Protein AF-A0A3P1BEN3-F1 (afdb_monomer_lite)

Foldseek 3Di:
DPPDDWAALVLLCQLLVHDSVVSVVCCVVVQWDWDDDDPGITTTLVSSLVSVVVVVDDSVSSVVSNVVSVPDD

Structure (mmCIF, N/CA/C/O backbone):
data_AF-A0A3P1BEN3-F1
#
_ent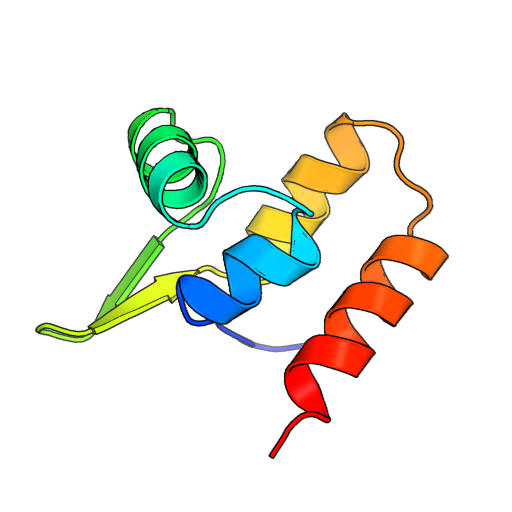ry.id   AF-A0A3P1BEN3-F1
#
loop_
_atom_site.group_PDB
_atom_site.id
_atom_site.type_symbol
_atom_site.label_atom_id
_atom_site.label_alt_id
_atom_site.label_comp_id
_atom_site.label_asym_id
_atom_site.label_entity_id
_atom_site.label_seq_id
_atom_site.pdbx_PDB_ins_code
_atom_site.Cartn_x
_atom_site.Cartn_y
_atom_site.Cartn_z
_atom_site.occupancy
_atom_site.B_iso_or_equiv
_atom_site.auth_seq_id
_atom_site.auth_comp_id
_atom_site.auth_asym_id
_atom_site.auth_atom_id
_atom_site.pdbx_PDB_model_num
ATOM 1 N N . MET A 1 1 ? -4.926 11.712 -17.976 1.00 39.41 1 MET A N 1
ATOM 2 C CA . MET A 1 1 ? -6.025 12.082 -17.054 1.00 39.41 1 MET A CA 1
ATOM 3 C C . MET A 1 1 ? -6.555 10.806 -16.398 1.00 39.41 1 MET A C 1
ATOM 5 O O . MET A 1 1 ? -7.429 10.164 -16.957 1.00 39.41 1 MET A O 1
ATOM 9 N N . TYR A 1 2 ? -5.994 10.389 -15.257 1.00 42.84 2 TYR A N 1
ATOM 10 C CA . TYR A 1 2 ? -6.495 9.248 -14.470 1.00 42.84 2 TYR A CA 1
ATOM 11 C C . TYR A 1 2 ? -7.157 9.791 -13.199 1.00 42.84 2 TYR A C 1
ATOM 13 O O . TYR A 1 2 ? -6.619 9.705 -12.104 1.00 42.84 2 TYR A O 1
ATOM 21 N N . LEU A 1 3 ? -8.294 10.465 -13.373 1.00 42.59 3 LEU A N 1
ATOM 22 C CA . LEU A 1 3 ? -9.041 11.089 -12.284 1.00 42.59 3 LEU A CA 1
ATOM 23 C C . LEU A 1 3 ? -9.641 10.008 -11.362 1.00 42.59 3 LEU A C 1
ATOM 25 O O . LEU A 1 3 ? -10.519 9.255 -11.767 1.00 42.59 3 LEU A O 1
ATOM 29 N N . LEU A 1 4 ? -9.165 9.970 -10.111 1.00 55.00 4 LEU A N 1
ATOM 30 C CA . LEU A 1 4 ? -9.862 9.450 -8.921 1.00 55.00 4 LEU A CA 1
ATOM 31 C C . LEU A 1 4 ? -10.195 7.945 -8.890 1.00 55.00 4 LEU A C 1
ATOM 33 O O . LEU A 1 4 ? -11.293 7.552 -8.499 1.00 55.00 4 LEU A O 1
ATOM 37 N N . ARG A 1 5 ? -9.232 7.064 -9.185 1.00 73.88 5 ARG A N 1
ATOM 38 C CA . ARG A 1 5 ? -9.376 5.656 -8.776 1.00 73.88 5 ARG A CA 1
ATOM 39 C C . ARG A 1 5 ? -9.017 5.503 -7.295 1.00 73.88 5 ARG A C 1
ATOM 41 O O . ARG A 1 5 ? -7.899 5.810 -6.879 1.00 73.88 5 ARG A O 1
ATOM 48 N N . CYS A 1 6 ? -9.976 5.031 -6.502 1.00 84.19 6 CYS A N 1
ATOM 49 C CA . CYS A 1 6 ? -9.772 4.667 -5.102 1.00 84.19 6 CYS A CA 1
ATOM 50 C C . CYS A 1 6 ? -9.798 3.141 -4.952 1.00 84.19 6 CYS A C 1
ATOM 52 O O . CYS A 1 6 ? -10.590 2.465 -5.604 1.00 84.19 6 CYS A O 1
ATOM 54 N N . LEU A 1 7 ? -8.939 2.603 -4.090 1.00 85.75 7 LEU A N 1
ATOM 55 C CA . LEU A 1 7 ? -8.850 1.179 -3.779 1.00 85.75 7 LEU A CA 1
ATOM 56 C C . LEU A 1 7 ? -9.438 0.895 -2.403 1.00 85.75 7 LEU A C 1
ATOM 58 O O . LEU A 1 7 ? -9.177 1.618 -1.445 1.00 85.75 7 LEU A O 1
ATOM 62 N N . THR A 1 8 ? -10.171 -0.204 -2.275 1.00 87.88 8 THR A N 1
ATOM 63 C CA . THR A 1 8 ? -10.574 -0.714 -0.957 1.00 87.88 8 THR A CA 1
ATOM 64 C C . THR A 1 8 ? -9.350 -1.181 -0.150 1.00 87.88 8 THR A C 1
ATOM 66 O O . THR A 1 8 ? -8.291 -1.443 -0.728 1.00 87.88 8 THR A O 1
ATOM 69 N N . PRO A 1 9 ? -9.456 -1.375 1.178 1.00 86.81 9 PRO A N 1
ATOM 70 C CA . PRO A 1 9 ? -8.327 -1.829 1.994 1.00 86.81 9 PRO A CA 1
ATOM 71 C C . PRO A 1 9 ? -7.729 -3.161 1.539 1.00 86.81 9 PRO A C 1
ATOM 73 O O . PRO A 1 9 ? -6.513 -3.330 1.544 1.00 86.81 9 PRO A O 1
ATOM 76 N N . ARG A 1 10 ? -8.573 -4.097 1.084 1.00 86.94 10 ARG A N 1
ATOM 77 C CA . ARG A 1 10 ? -8.121 -5.388 0.541 1.00 86.94 10 ARG A CA 1
ATOM 78 C C . ARG A 1 10 ? -7.350 -5.221 -0.765 1.00 86.94 10 ARG A C 1
ATOM 80 O O . ARG 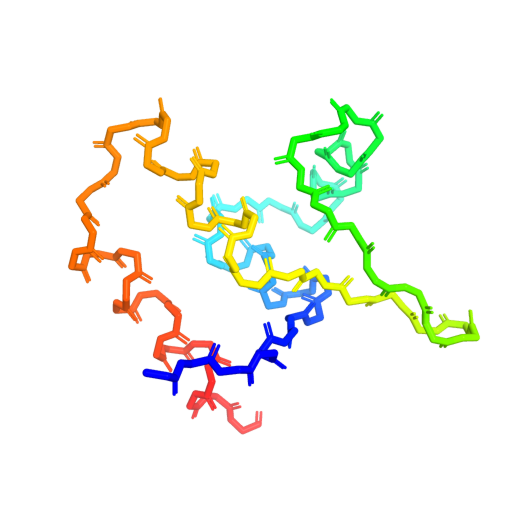A 1 10 ? -6.346 -5.892 -0.975 1.00 86.94 10 ARG A O 1
ATOM 87 N N . GLN A 1 11 ? -7.817 -4.331 -1.632 1.00 88.38 11 GLN A N 1
ATOM 88 C CA . GLN A 1 11 ? -7.156 -4.027 -2.894 1.00 88.38 11 GLN A CA 1
ATOM 89 C C . GLN A 1 11 ? -5.815 -3.323 -2.657 1.00 88.38 11 GLN A C 1
ATOM 91 O O . GLN A 1 11 ? -4.799 -3.746 -3.200 1.00 88.38 11 GLN A O 1
ATOM 96 N N . ALA A 1 12 ? -5.782 -2.324 -1.771 1.00 88.38 12 ALA A N 1
ATOM 97 C CA . ALA A 1 12 ? -4.552 -1.644 -1.374 1.00 88.38 12 ALA A CA 1
ATOM 98 C C . ALA A 1 12 ? -3.520 -2.618 -0.780 1.00 88.38 12 ALA A C 1
ATOM 100 O O . ALA A 1 12 ? -2.346 -2.543 -1.132 1.00 88.38 12 ALA A O 1
ATOM 101 N N . ALA A 1 13 ? -3.956 -3.576 0.049 1.00 89.88 13 ALA A N 1
ATOM 102 C CA . ALA A 1 13 ? -3.095 -4.626 0.600 1.00 89.88 13 ALA A CA 1
ATOM 103 C C . ALA A 1 13 ? -2.408 -5.457 -0.496 1.00 89.88 13 ALA A C 1
ATOM 105 O O . ALA A 1 13 ? -1.201 -5.682 -0.431 1.00 89.88 13 ALA A O 1
ATOM 106 N N . LYS A 1 14 ? -3.159 -5.858 -1.532 1.00 88.94 14 LYS A N 1
ATOM 107 C CA . LYS A 1 14 ? -2.623 -6.611 -2.677 1.00 88.94 14 LYS A CA 1
ATOM 108 C C . LYS A 1 14 ? -1.605 -5.798 -3.474 1.00 88.94 14 LYS A C 1
ATOM 110 O O . LYS A 1 14 ? -0.525 -6.302 -3.756 1.00 88.94 14 LYS A O 1
ATOM 115 N N . VAL A 1 15 ? -1.912 -4.537 -3.788 1.00 88.75 15 VAL A N 1
ATOM 116 C CA . VAL A 1 15 ? -0.996 -3.664 -4.549 1.00 88.75 15 VAL A CA 1
ATOM 117 C C . VAL A 1 15 ? 0.303 -3.421 -3.779 1.00 88.75 15 VAL A C 1
ATOM 119 O O . VAL A 1 15 ? 1.401 -3.521 -4.330 1.00 88.75 15 VAL A O 1
ATOM 122 N N . LEU A 1 16 ? 0.185 -3.153 -2.479 1.00 87.06 16 LEU A N 1
ATOM 123 C CA . LEU A 1 16 ? 1.326 -2.955 -1.591 1.00 87.06 16 LEU A CA 1
ATOM 124 C C . LEU A 1 16 ? 2.074 -4.260 -1.278 1.00 87.06 16 LEU A C 1
ATOM 126 O O . LEU A 1 16 ? 3.179 -4.188 -0.747 1.00 87.06 16 LEU A O 1
ATOM 130 N N . ASN A 1 17 ? 1.510 -5.421 -1.632 1.00 88.06 17 ASN A N 1
ATOM 131 C CA . ASN A 1 17 ? 2.013 -6.748 -1.285 1.00 88.06 17 ASN A CA 1
ATOM 132 C C . ASN A 1 17 ? 2.288 -6.874 0.230 1.00 88.06 17 ASN A C 1
ATOM 134 O O . ASN A 1 17 ? 3.381 -7.215 0.672 1.00 88.06 17 ASN A O 1
ATOM 138 N N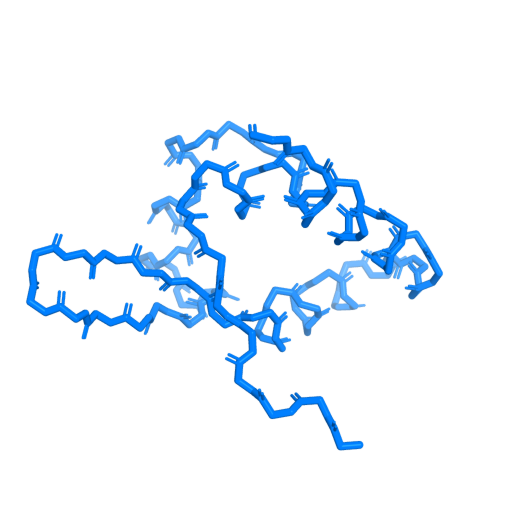 . ILE A 1 18 ? 1.287 -6.504 1.036 1.00 87.94 18 ILE A N 1
ATOM 139 C CA . ILE A 1 18 ? 1.329 -6.550 2.505 1.00 87.94 18 ILE A CA 1
ATOM 140 C C . ILE A 1 18 ? 0.037 -7.137 3.075 1.00 87.94 18 ILE A C 1
ATOM 142 O O . ILE A 1 18 ? -0.997 -7.196 2.410 1.00 87.94 18 ILE A O 1
ATOM 146 N N . HIS A 1 19 ? 0.072 -7.517 4.352 1.00 85.81 19 HIS A N 1
ATOM 147 C CA . HIS A 1 19 ? -1.123 -7.957 5.063 1.00 85.81 19 HIS A CA 1
ATOM 148 C C . HIS A 1 19 ? -2.136 -6.797 5.214 1.00 85.81 19 HIS A C 1
ATOM 150 O O . HIS A 1 19 ? -1.729 -5.666 5.492 1.00 85.81 19 HIS A O 1
ATOM 156 N N . PRO A 1 20 ? -3.459 -7.032 5.102 1.00 84.00 20 PRO A N 1
ATOM 157 C CA . PRO A 1 20 ? -4.472 -5.978 5.228 1.00 84.00 20 PRO A CA 1
ATOM 158 C C . PRO A 1 20 ? -4.412 -5.208 6.556 1.00 84.00 20 PRO A C 1
ATOM 160 O O . PRO A 1 20 ? -4.614 -3.997 6.565 1.00 84.00 20 PRO A O 1
ATOM 163 N N . CYS A 1 21 ? -4.054 -5.857 7.670 1.00 86.06 21 CYS A N 1
ATOM 164 C CA . CYS A 1 21 ? -3.835 -5.151 8.944 1.00 86.06 21 CYS A CA 1
ATOM 165 C C . CYS A 1 21 ? -2.682 -4.138 8.868 1.00 86.06 21 CYS A C 1
ATOM 167 O O . CYS A 1 21 ? -2.725 -3.095 9.516 1.00 86.06 21 CYS A O 1
ATOM 169 N N . THR A 1 22 ? -1.662 -4.413 8.053 1.00 87.88 22 THR A N 1
ATOM 170 C CA . THR A 1 22 ? -0.512 -3.526 7.855 1.00 87.88 22 THR A CA 1
ATOM 171 C C . THR A 1 22 ? -0.894 -2.276 7.058 1.00 87.88 22 THR A C 1
ATOM 173 O O . THR A 1 22 ? -0.309 -1.219 7.279 1.00 87.88 22 THR A O 1
ATOM 176 N N . VAL A 1 23 ? -1.922 -2.343 6.202 1.00 87.69 23 VAL A N 1
ATOM 177 C CA . VAL A 1 23 ? -2.457 -1.167 5.488 1.00 87.69 23 VAL A CA 1
ATOM 178 C C . VAL A 1 23 ? -2.961 -0.110 6.476 1.00 87.69 23 VAL A C 1
ATOM 180 O O . VAL A 1 23 ? -2.660 1.070 6.316 1.00 87.69 23 VAL A O 1
ATOM 183 N N . LEU A 1 24 ? -3.639 -0.528 7.551 1.00 85.75 24 LEU A N 1
ATOM 184 C CA . LEU A 1 24 ? -4.122 0.383 8.599 1.00 85.75 24 LEU A CA 1
ATOM 185 C C . LEU A 1 24 ? -2.972 1.072 9.344 1.00 85.75 24 LEU A C 1
ATOM 187 O O . LEU A 1 24 ? -3.079 2.235 9.729 1.00 85.75 24 LEU A O 1
ATOM 191 N N . VAL A 1 25 ? -1.851 0.372 9.533 1.00 88.94 25 VAL A N 1
ATOM 192 C CA . VAL A 1 25 ? -0.639 0.965 10.118 1.00 88.94 25 VAL A CA 1
ATOM 193 C C . VAL A 1 25 ? -0.071 2.035 9.185 1.00 88.94 25 VAL A C 1
ATOM 195 O O . VAL A 1 25 ? 0.374 3.082 9.646 1.00 88.94 25 VAL A O 1
ATOM 198 N N . TYR A 1 26 ? -0.113 1.805 7.872 1.00 88.06 26 TYR A N 1
ATOM 199 C CA . TYR A 1 26 ? 0.397 2.746 6.875 1.00 88.06 26 TYR A CA 1
ATOM 200 C C . TYR A 1 26 ? -0.500 3.980 6.755 1.00 88.06 26 TYR A C 1
ATOM 202 O O . TYR A 1 26 ? 0.019 5.087 6.621 1.00 88.06 26 TYR A O 1
ATOM 210 N N . GLU A 1 27 ? -1.818 3.803 6.874 1.00 88.00 27 GLU A N 1
ATOM 211 C CA . GLU A 1 27 ? -2.776 4.903 7.013 1.00 88.00 27 GLU A CA 1
ATOM 212 C C . GLU A 1 27 ? -2.445 5.759 8.241 1.00 88.00 27 GLU A C 1
ATOM 214 O O . GLU A 1 27 ? -2.254 6.966 8.117 1.00 88.00 27 GLU A O 1
ATOM 219 N N . ARG A 1 28 ? -2.311 5.138 9.422 1.00 86.56 28 ARG A N 1
ATOM 220 C CA . ARG A 1 28 ? -1.986 5.852 10.671 1.00 86.56 28 ARG A CA 1
ATOM 221 C C . ARG A 1 28 ? -0.637 6.563 10.616 1.00 86.56 28 ARG A C 1
ATOM 223 O O . ARG A 1 28 ? -0.481 7.618 11.215 1.00 86.56 28 ARG A O 1
ATOM 230 N N . ALA A 1 29 ? 0.323 5.994 9.892 1.00 87.38 29 ALA A N 1
ATOM 231 C CA . ALA A 1 29 ? 1.639 6.584 9.679 1.00 87.38 29 ALA A CA 1
ATOM 232 C C . ALA A 1 29 ? 1.656 7.693 8.607 1.00 87.38 29 ALA A C 1
ATOM 234 O O . ALA A 1 29 ? 2.729 8.213 8.311 1.00 87.38 29 ALA A O 1
ATOM 235 N N . GLY A 1 30 ? 0.521 8.017 7.974 1.00 86.12 30 GLY A N 1
ATOM 236 C CA . GLY A 1 30 ? 0.440 9.035 6.920 1.00 86.12 30 GLY A CA 1
ATOM 237 C C . GLY A 1 30 ? 1.159 8.655 5.621 1.00 86.12 30 GLY A C 1
ATOM 238 O O . GLY A 1 30 ? 1.467 9.521 4.807 1.00 86.12 30 GLY A O 1
ATOM 239 N N . LYS A 1 31 ? 1.453 7.364 5.416 1.00 85.69 31 LYS A N 1
ATOM 240 C CA . LYS A 1 31 ? 2.156 6.862 4.221 1.00 85.69 31 LYS A CA 1
ATOM 241 C C . LYS A 1 31 ? 1.246 6.772 3.000 1.00 85.69 31 LYS A C 1
ATOM 243 O O . LYS A 1 31 ? 1.733 6.863 1.879 1.00 85.69 31 LYS A O 1
ATOM 248 N N . ILE A 1 32 ? -0.046 6.558 3.236 1.00 87.69 32 ILE A N 1
ATOM 249 C CA . ILE A 1 32 ? -1.092 6.482 2.218 1.00 87.69 32 ILE A CA 1
ATOM 250 C C . ILE A 1 32 ? -2.259 7.380 2.624 1.00 87.69 32 ILE A C 1
ATOM 252 O O . ILE A 1 32 ? -2.588 7.466 3.806 1.00 87.69 32 ILE A O 1
ATOM 256 N N . ILE A 1 33 ? -2.892 8.033 1.652 1.00 87.19 33 ILE A N 1
ATOM 257 C CA . ILE A 1 33 ? -4.013 8.948 1.887 1.00 87.19 33 ILE A CA 1
ATOM 258 C C . ILE A 1 33 ? -5.336 8.164 1.845 1.00 87.19 33 ILE A C 1
ATOM 260 O O . ILE A 1 33 ? -5.731 7.698 0.764 1.00 87.19 33 ILE A O 1
ATOM 264 N N . PRO A 1 34 ? -6.046 8.027 2.984 1.00 89.31 34 PRO A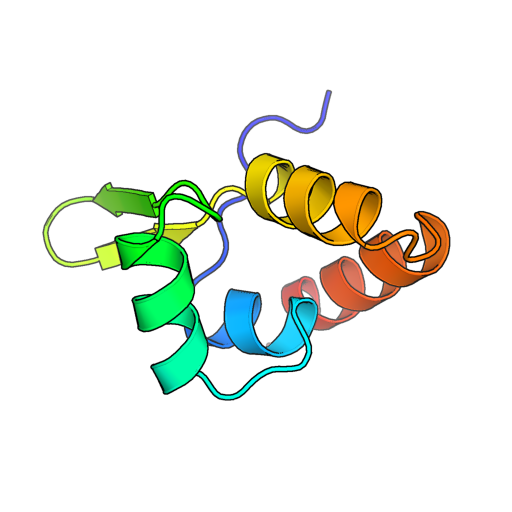 N 1
ATOM 265 C CA . PRO A 1 34 ? -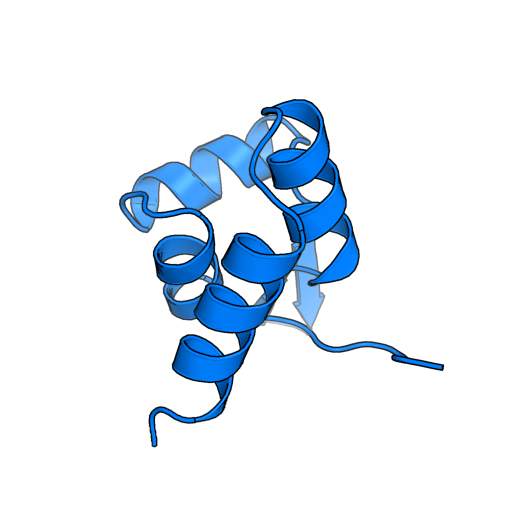7.396 7.487 3.000 1.00 89.31 34 PRO A CA 1
ATOM 266 C C . PRO A 1 34 ? -8.402 8.520 2.477 1.00 89.31 34 PRO A C 1
ATOM 268 O O . PRO A 1 34 ? -8.301 9.721 2.720 1.00 89.31 34 PRO A O 1
ATOM 271 N N . VAL A 1 35 ? -9.424 8.029 1.795 1.00 88.56 35 VAL A N 1
ATOM 272 C CA . VAL A 1 35 ? -10.640 8.738 1.406 1.00 88.56 35 VAL A CA 1
ATOM 273 C C . VAL A 1 35 ? -11.784 8.034 2.116 1.00 88.56 35 VAL A C 1
ATOM 275 O O . VAL A 1 35 ? -12.010 6.840 1.912 1.00 88.56 35 VAL A O 1
ATOM 278 N N . ARG A 1 36 ? -12.468 8.757 3.000 1.00 86.94 36 ARG A N 1
ATOM 279 C CA . ARG A 1 36 ? -13.577 8.218 3.787 1.00 86.94 36 ARG A CA 1
ATOM 280 C C . ARG A 1 36 ? -14.887 8.714 3.196 1.00 86.94 36 ARG A C 1
ATOM 282 O O . ARG A 1 36 ? -15.083 9.917 3.074 1.00 86.94 36 ARG A O 1
ATOM 289 N N . ASP A 1 37 ? -15.755 7.772 2.857 1.00 83.88 37 ASP A N 1
ATOM 290 C CA . ASP A 1 37 ? -17.120 8.009 2.400 1.00 83.88 37 ASP A CA 1
ATOM 291 C C . ASP A 1 37 ? -18.071 7.326 3.394 1.00 83.88 37 ASP A C 1
ATOM 293 O O . ASP A 1 37 ? -18.283 6.108 3.378 1.00 83.88 37 ASP A O 1
ATOM 297 N N . GLY A 1 38 ? -18.532 8.097 4.382 1.00 84.75 38 GLY A N 1
ATOM 298 C CA . GLY A 1 38 ? -19.295 7.581 5.519 1.00 84.75 38 GLY A CA 1
ATOM 299 C C . GLY A 1 38 ? -18.543 6.485 6.289 1.00 84.75 38 GLY A C 1
ATOM 300 O O . GLY A 1 38 ? -17.514 6.739 6.911 1.00 84.75 38 GLY A O 1
ATOM 301 N N . LYS A 1 39 ? -19.070 5.251 6.256 1.00 82.94 39 LYS A N 1
ATOM 302 C CA . LYS A 1 39 ? -18.465 4.066 6.903 1.00 82.94 39 LYS A CA 1
ATOM 303 C C . LYS A 1 39 ? -17.428 3.351 6.029 1.00 82.94 39 LYS A C 1
ATOM 305 O O . LYS A 1 39 ? -16.761 2.435 6.507 1.00 82.94 39 LYS A O 1
ATOM 310 N N . LYS A 1 40 ? -17.313 3.713 4.749 1.00 83.25 40 LYS A N 1
ATOM 311 C CA . LYS A 1 40 ? -16.377 3.086 3.815 1.00 83.25 40 LYS A CA 1
ATOM 312 C C . LYS A 1 40 ? -15.075 3.875 3.796 1.00 83.25 40 LYS A C 1
ATOM 314 O O . LYS A 1 40 ? -15.070 5.090 3.630 1.00 83.25 40 LYS A O 1
ATOM 319 N N . VAL A 1 41 ? -13.962 3.165 3.933 1.00 86.50 41 VAL A N 1
ATOM 320 C CA . VAL A 1 41 ? -12.623 3.711 3.706 1.00 86.50 41 VAL A CA 1
ATOM 321 C C . VAL A 1 41 ? -12.092 3.164 2.390 1.00 86.50 41 VAL A C 1
ATOM 323 O O . VAL A 1 41 ? -12.173 1.966 2.122 1.00 86.50 41 VAL A O 1
ATOM 326 N N . SER A 1 42 ? -11.567 4.058 1.567 1.00 89.44 42 SER A N 1
ATOM 327 C CA . SER A 1 42 ? -10.835 3.736 0.348 1.00 89.44 42 SER A CA 1
ATOM 328 C C . SER A 1 42 ? -9.505 4.487 0.355 1.00 89.44 42 SER A C 1
ATOM 330 O O . SER A 1 42 ? -9.316 5.400 1.148 1.00 89.44 42 SER A O 1
ATOM 332 N N . TYR A 1 43 ? -8.571 4.130 -0.513 1.00 89.12 43 TYR A N 1
ATOM 333 C CA . TYR A 1 43 ? -7.245 4.742 -0.587 1.00 89.12 43 TYR A CA 1
ATOM 334 C C . TYR A 1 43 ? -6.983 5.238 -1.999 1.00 89.12 43 TYR A C 1
ATOM 336 O O . TYR A 1 43 ? -7.287 4.536 -2.963 1.00 89.12 43 TYR A O 1
ATOM 344 N N . ARG A 1 44 ? -6.417 6.439 -2.143 1.00 88.19 44 ARG A N 1
ATOM 345 C CA . ARG A 1 44 ? -6.102 6.966 -3.479 1.00 88.19 44 ARG A CA 1
ATOM 346 C C . ARG A 1 44 ? -4.989 6.147 -4.119 1.00 88.19 44 ARG A C 1
ATOM 348 O O . ARG A 1 44 ? -3.951 5.928 -3.494 1.00 88.19 44 ARG A O 1
ATOM 355 N N . VAL A 1 45 ? -5.186 5.758 -5.379 1.00 87.75 45 VAL A N 1
ATOM 356 C CA . VAL A 1 45 ? -4.149 5.076 -6.164 1.00 87.75 45 VAL A CA 1
ATOM 357 C C . VAL A 1 45 ? -2.888 5.933 -6.261 1.00 87.75 45 VAL A C 1
ATOM 359 O O . VAL A 1 45 ? -1.803 5.398 -6.065 1.00 87.75 45 VAL A O 1
ATOM 362 N N . ASP A 1 46 ? -3.015 7.246 -6.476 1.00 86.81 46 ASP A N 1
ATOM 363 C CA . ASP A 1 46 ? -1.867 8.162 -6.565 1.00 86.81 46 ASP A CA 1
ATOM 364 C C . ASP A 1 46 ? -0.972 8.087 -5.330 1.00 86.81 46 ASP A C 1
ATOM 366 O O . ASP A 1 46 ? 0.228 7.873 -5.444 1.00 86.81 46 ASP A O 1
ATOM 370 N N . SER A 1 47 ? -1.569 8.120 -4.139 1.00 88.00 47 SER A N 1
ATOM 371 C CA . SER A 1 47 ? -0.810 8.051 -2.893 1.00 88.00 47 SER A CA 1
ATOM 372 C C . SER A 1 47 ? -0.098 6.702 -2.712 1.00 88.00 47 SER A C 1
ATOM 374 O O . SER A 1 47 ? 1.029 6.651 -2.221 1.00 88.00 47 SER A O 1
ATOM 376 N N . ILE A 1 48 ? -0.720 5.603 -3.152 1.00 88.06 48 ILE A N 1
ATOM 377 C CA . ILE A 1 48 ? -0.091 4.273 -3.151 1.00 88.06 48 ILE A CA 1
ATOM 378 C C . ILE A 1 48 ? 1.065 4.221 -4.160 1.00 88.06 48 ILE A C 1
ATOM 380 O O . ILE A 1 48 ? 2.123 3.678 -3.841 1.00 88.06 48 ILE A O 1
ATOM 384 N N . ARG A 1 49 ? 0.895 4.811 -5.351 1.00 87.75 49 ARG A N 1
ATOM 385 C CA . ARG A 1 49 ? 1.953 4.922 -6.367 1.00 87.75 49 ARG A CA 1
ATOM 386 C C . ARG A 1 49 ? 3.125 5.739 -5.853 1.00 87.75 49 ARG A C 1
ATOM 388 O O . ARG A 1 49 ? 4.252 5.277 -5.958 1.00 87.75 49 ARG A O 1
ATOM 395 N N . GLU A 1 50 ? 2.872 6.904 -5.263 1.00 87.94 50 GLU A N 1
ATOM 396 C CA . GLU A 1 50 ? 3.906 7.748 -4.660 1.00 87.94 50 GLU A CA 1
ATOM 397 C C . GLU A 1 50 ? 4.678 6.989 -3.577 1.00 87.94 50 GLU A C 1
ATOM 399 O O . GLU A 1 50 ? 5.905 7.058 -3.515 1.00 87.94 50 GLU A O 1
ATOM 404 N N . TYR A 1 51 ? 3.978 6.218 -2.740 1.00 88.25 51 TYR A N 1
ATOM 405 C CA . TYR A 1 51 ? 4.618 5.401 -1.716 1.00 88.25 51 TYR A CA 1
ATOM 406 C C . TYR A 1 51 ? 5.510 4.294 -2.302 1.00 88.25 51 TYR A C 1
ATOM 408 O O . TYR A 1 51 ? 6.627 4.084 -1.828 1.00 88.25 51 TYR A O 1
ATOM 416 N N . LEU A 1 52 ? 5.035 3.585 -3.327 1.00 88.31 52 LEU A N 1
ATOM 417 C CA . LEU A 1 52 ? 5.797 2.525 -3.995 1.00 88.31 52 LEU A CA 1
ATOM 418 C C . LEU A 1 52 ? 6.970 3.085 -4.812 1.00 88.31 52 LEU A C 1
ATOM 420 O O . LEU A 1 52 ? 8.053 2.506 -4.790 1.00 88.31 52 LEU A O 1
ATOM 424 N N . ALA A 1 53 ? 6.795 4.247 -5.439 1.00 86.25 53 ALA A N 1
ATOM 425 C CA . ALA A 1 53 ? 7.860 4.965 -6.129 1.00 86.25 53 ALA A CA 1
ATOM 426 C C . ALA A 1 53 ? 8.969 5.395 -5.156 1.00 86.25 53 ALA A C 1
ATOM 428 O O . ALA A 1 53 ? 10.147 5.227 -5.457 1.00 86.25 53 ALA A O 1
ATOM 429 N N . LYS A 1 54 ? 8.618 5.849 -3.941 1.00 87.62 54 LYS A N 1
ATOM 430 C CA . LYS A 1 54 ? 9.600 6.118 -2.868 1.00 87.62 54 LYS A CA 1
ATOM 431 C C . LYS A 1 54 ? 10.378 4.875 -2.427 1.00 87.62 54 LYS A C 1
ATOM 433 O O . LYS A 1 54 ? 11.453 5.013 -1.854 1.00 87.62 54 LYS A O 1
ATOM 438 N N . LYS A 1 55 ? 9.843 3.672 -2.659 1.00 85.12 55 LYS A N 1
ATOM 439 C CA . LYS A 1 55 ? 10.529 2.395 -2.410 1.00 85.12 55 LYS A CA 1
ATOM 440 C C . LYS A 1 55 ? 11.358 1.900 -3.600 1.00 85.12 55 LYS A C 1
ATOM 442 O O . LYS A 1 55 ? 11.851 0.778 -3.536 1.00 85.12 55 LYS A O 1
ATOM 447 N N . SER A 1 56 ? 11.504 2.702 -4.655 1.00 86.12 56 SER A N 1
ATOM 448 C CA . SER A 1 56 ? 12.194 2.319 -5.892 1.00 86.12 56 SER A CA 1
ATOM 449 C C . SER A 1 56 ? 11.597 1.075 -6.560 1.00 86.12 56 SER A C 1
ATOM 451 O O . SER A 1 56 ? 12.322 0.286 -7.153 1.00 86.12 56 SER A O 1
ATOM 453 N N . ILE A 1 57 ? 10.278 0.880 -6.448 1.00 85.56 57 ILE A N 1
ATOM 454 C CA . ILE A 1 57 ? 9.572 -0.162 -7.204 1.00 85.56 57 ILE A CA 1
ATOM 455 C C . ILE A 1 57 ? 9.367 0.345 -8.633 1.00 85.56 57 ILE A C 1
ATOM 457 O O . ILE A 1 57 ? 8.932 1.484 -8.827 1.00 85.56 57 ILE A O 1
ATOM 461 N N . ASP A 1 58 ? 9.619 -0.514 -9.620 1.00 87.44 58 ASP A N 1
ATOM 462 C CA . ASP A 1 58 ? 9.405 -0.199 -11.027 1.00 87.44 58 ASP A CA 1
ATOM 463 C C . ASP A 1 58 ? 7.966 0.261 -11.307 1.00 87.44 58 ASP A C 1
ATOM 465 O O . ASP A 1 58 ? 7.000 -0.423 -10.945 1.00 87.44 58 ASP A O 1
ATOM 469 N N . PRO A 1 59 ? 7.774 1.391 -12.012 1.00 81.50 59 PRO A N 1
ATOM 470 C CA . PRO A 1 59 ? 6.442 1.917 -12.295 1.00 81.50 59 PRO A CA 1
ATOM 471 C C . PRO A 1 59 ? 5.596 0.946 -13.126 1.00 81.50 59 PRO A C 1
ATOM 473 O O . PRO A 1 59 ? 4.384 0.874 -12.928 1.00 81.50 59 PRO A O 1
ATOM 476 N N . ALA A 1 60 ? 6.224 0.158 -14.004 1.00 86.12 60 ALA A N 1
ATOM 477 C CA . ALA A 1 60 ? 5.554 -0.885 -14.776 1.00 86.12 60 ALA A CA 1
ATOM 478 C C . ALA A 1 60 ? 5.000 -2.006 -13.881 1.00 86.12 60 ALA A C 1
ATOM 480 O O . ALA A 1 60 ? 3.898 -2.506 -14.112 1.00 86.12 60 ALA A O 1
ATOM 481 N N . GLU A 1 61 ? 5.728 -2.370 -12.823 1.00 86.44 61 GLU A N 1
ATOM 482 C CA . GLU A 1 61 ? 5.269 -3.363 -11.857 1.00 86.44 61 GLU A CA 1
ATOM 483 C C . GLU A 1 61 ? 4.098 -2.827 -11.023 1.00 86.44 61 GLU A C 1
ATOM 485 O O . GLU A 1 61 ? 3.121 -3.541 -10.794 1.00 86.44 61 GLU A O 1
ATOM 490 N N . ILE A 1 62 ? 4.147 -1.552 -10.623 1.00 85.19 62 ILE A N 1
ATOM 491 C CA . ILE A 1 62 ? 3.043 -0.894 -9.911 1.00 85.19 62 ILE A CA 1
ATOM 492 C C . ILE A 1 62 ? 1.769 -0.912 -10.767 1.00 85.19 62 ILE A C 1
ATOM 494 O O . ILE A 1 62 ? 0.704 -1.279 -10.270 1.00 85.19 62 ILE A O 1
ATOM 498 N N . GLU A 1 63 ? 1.876 -0.564 -12.051 1.00 85.00 63 GLU A N 1
ATOM 499 C CA . GLU A 1 63 ? 0.748 -0.601 -12.989 1.00 85.00 63 GLU A CA 1
ATOM 500 C C . GLU A 1 63 ? 0.205 -2.024 -13.172 1.00 85.00 63 GLU A C 1
ATOM 502 O O . GLU A 1 63 ? -1.007 -2.221 -13.117 1.00 85.00 63 GLU A O 1
ATOM 507 N N . ASN A 1 64 ? 1.071 -3.035 -13.304 1.00 85.94 64 ASN A N 1
ATOM 508 C CA . ASN A 1 64 ? 0.648 -4.434 -13.417 1.00 85.94 64 ASN A CA 1
ATOM 509 C C . ASN A 1 64 ? -0.133 -4.891 -12.170 1.00 85.94 64 ASN A C 1
ATOM 511 O O . ASN A 1 64 ? -1.246 -5.412 -12.271 1.00 85.94 64 ASN A O 1
ATOM 515 N N . ARG A 1 65 ? 0.385 -4.592 -10.972 1.00 85.44 65 ARG A N 1
ATOM 516 C CA . ARG A 1 65 ? -0.301 -4.879 -9.702 1.00 85.44 65 ARG A CA 1
ATOM 517 C C . ARG A 1 65 ? -1.648 -4.162 -9.599 1.00 85.44 65 ARG A C 1
ATOM 519 O O . ARG A 1 65 ? -2.612 -4.748 -9.110 1.00 85.44 65 ARG A O 1
ATOM 526 N N . LEU A 1 66 ? -1.734 -2.911 -10.053 1.00 84.31 66 LEU A N 1
ATOM 527 C CA . LEU A 1 66 ? -2.991 -2.162 -10.095 1.00 84.31 66 LEU A CA 1
ATOM 528 C C . LEU A 1 66 ? -3.993 -2.818 -11.052 1.00 84.31 66 LEU A C 1
ATOM 530 O O . LEU A 1 66 ? -5.139 -3.036 -10.665 1.00 84.31 66 LEU A O 1
ATOM 534 N N . LEU A 1 67 ? -3.565 -3.185 -12.262 1.00 83.62 67 LEU A N 1
ATOM 535 C CA . LEU A 1 67 ? -4.405 -3.859 -13.256 1.00 83.62 67 LEU A CA 1
ATOM 536 C C . LEU A 1 67 ? -4.978 -5.173 -12.715 1.00 83.62 67 LEU A C 1
ATOM 538 O O . LEU A 1 67 ? -6.188 -5.380 -12.794 1.00 83.62 67 LEU A O 1
ATOM 542 N N . LEU A 1 68 ? -4.155 -6.010 -12.076 1.00 81.44 68 LEU A N 1
ATOM 543 C CA . LEU A 1 68 ? -4.603 -7.262 -11.450 1.00 81.44 68 LEU A CA 1
ATOM 544 C C . LEU A 1 68 ? -5.707 -7.042 -10.410 1.00 81.44 68 LEU A C 1
ATOM 546 O O . LEU A 1 68 ? -6.608 -7.863 -10.254 1.00 81.44 68 LEU A O 1
ATOM 550 N N . VAL A 1 69 ? -5.646 -5.924 -9.695 1.00 81.69 69 VAL A N 1
ATOM 551 C CA . VAL A 1 69 ? -6.578 -5.591 -8.619 1.00 81.69 69 VAL A CA 1
ATOM 552 C C . VAL A 1 69 ? -7.885 -4.974 -9.133 1.00 81.69 69 VAL A C 1
ATOM 554 O O . VAL A 1 69 ? -8.916 -5.126 -8.475 1.00 81.69 69 VAL A O 1
ATOM 557 N N . PHE A 1 70 ? -7.866 -4.318 -10.298 1.00 74.69 70 PHE A N 1
ATOM 558 C CA . PHE A 1 70 ? -9.069 -3.816 -10.975 1.00 74.69 70 PHE A CA 1
ATOM 559 C C . PHE A 1 70 ? -9.780 -4.878 -11.829 1.00 74.69 70 PHE A C 1
ATOM 561 O O . PHE A 1 70 ? -10.970 -4.730 -12.082 1.00 74.69 70 PHE A O 1
ATOM 568 N N . HIS A 1 71 ? -9.075 -5.927 -12.264 1.00 67.31 71 HIS A N 1
ATOM 569 C CA . HIS A 1 71 ? -9.623 -6.998 -13.107 1.00 67.31 71 HIS A CA 1
ATOM 570 C C . HIS A 1 71 ? -10.126 -8.230 -12.342 1.00 67.31 71 HIS A C 1
ATOM 572 O O . HIS A 1 71 ? -10.679 -9.136 -12.964 1.00 67.31 71 HIS A O 1
ATOM 578 N N . GLN A 1 72 ? -9.946 -8.298 -11.020 1.00 54.75 72 GLN A N 1
ATOM 579 C CA . GLN A 1 72 ? -10.548 -9.373 -10.231 1.00 54.75 72 GLN A CA 1
ATOM 580 C C . GLN A 1 72 ? -12.038 -9.069 -9.972 1.00 54.75 72 GLN A C 1
ATOM 582 O O . GLN A 1 72 ? -12.317 -7.989 -9.444 1.00 54.75 72 GLN A O 1
ATOM 587 N N . PRO A 1 73 ? -12.958 -9.978 -10.364 1.00 45.12 73 PRO A N 1
ATOM 588 C CA . PRO A 1 73 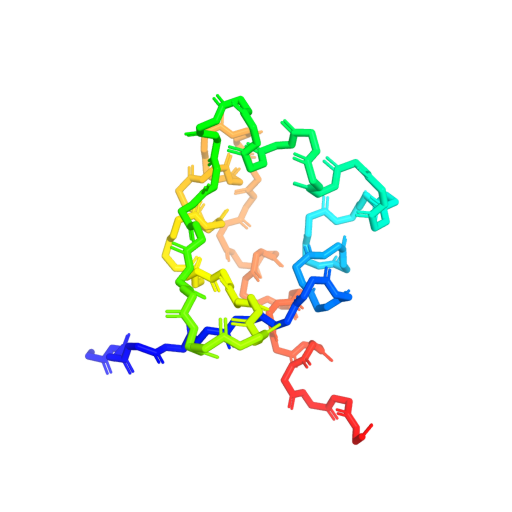? -14.403 -9.808 -10.197 1.00 45.12 73 PRO A CA 1
ATOM 589 C C . PRO A 1 73 ? -14.840 -9.777 -8.727 1.00 45.12 73 PRO A C 1
ATOM 591 O O . PRO A 1 73 ? -14.115 -10.331 -7.864 1.00 45.12 73 PRO A O 1
#

InterPro domains:
  IPR009061 Putative DNA-binding domain superfamily [SSF46955] (6-54)
  IPR041657 Helix-turn-helix domain, group 17 [PF12728] (7-55)

Secondary structure (DSSP, 8-state):
-----EE-HHHHHHHHTS-HHHHHHHHHTTSS-EEEETTEEEEEHHHHHHHHHHTT--HHHHHHHHHHHHS--

Sequence (73 aa):
MYLLRCLTPRQAAKVLNIHPCTVLVYERAGKIIPVRDGKKVSYRVDSIREYLAKKSIDPAEIENRLLLVFHQP

Organism: NCBI:txid2025312

pLDDT: mean 82.71, std 11.48, range [39.41, 89.88]

Radius of gyration: 11.51 Å; chains: 1; bounding box: 32×22×28 Å